Protein AF-A0A9J6DE37-F1 (afdb_monomer)

Organism: Rhipicephalus microplus (NCBI:txid6941)

Radius of gyration: 14.37 Å; Cα contacts (8 Å, |Δi|>4): 126; chains: 1; bounding box: 34×31×35 Å

Nearest PDB structures (foldseek):
  3kse-assembly3_F  TM=8.922E-01  e=1.684E-04  Homo sapiens
  1stf-assembly1_I  TM=8.912E-01  e=1.684E-04  Homo sapiens
  4n6v-assembly7_4  TM=8.669E-01  e=7.153E-04  Homo sapiens
  1gd3-assembly1_A  TM=7.076E-01  e=6.013E-04  Homo sapiens
  5zc1-assembly6_F  TM=7.590E-01  e=2.050E-02  Clonorchis sinensis

Secondary structure (DSSP, 8-state):
-----TTPBPS--EEPPHHHHHHHHHHHHHHHHHHT---SEEEEEEEEEEEESEEEEEEEEEEE--S-----S-SEEEEEE-

InterPro domains:
  IPR000010 Cystatin domain [PF00031] (8-66)
  IPR000010 Cystatin domain [cd00042] (8-63)
  IPR001713 Proteinase inhibitor I25A, stefin [PR00295] (8-27)
  IPR001713 Proteinase inhibitor I25A, stefin [PR00295] (31-50)
  IPR001713 Proteinase inhibitor I25A, stefin [PR00295] (51-70)
  IPR001713 Proteinase inhibitor I25A, stefin [PTHR11414] (6-65)
  IPR046350 Cystatin superfamily [SSF54403] (6-66)

Sequence (82 aa):
MASPRVGGLSQELKPADATVQEICDKVRSDVEKKLGQNFAEFTPVNYRTQVVNGTNYFVKVSIYKSSLARPSSFPFSKFRIV

Mean predicted aligned error: 8.99 Å

Solvent-accessible surface area (backbone atoms only — not comparable to full-atom values): 4953 Å² total; per-residue (Å²): 133,86,74,88,49,80,71,41,68,50,85,63,73,40,70,55,48,72,70,54,44,55,49,46,59,62,44,43,61,58,47,26,63,74,68,73,46,79,65,77,38,78,45,61,56,33,30,30,47,28,44,57,105,56,64,33,38,40,37,38,28,47,48,41,68,91,65,99,64,80,94,75,78,72,68,57,57,76,43,77,48,114

pLDDT: mean 73.59, std 12.61, range [44.44, 87.94]

Foldseek 3Di:
DDDQDQQDKDPDKAFDDPVNVVVQVVCQVVVCVVVVAHFPDWAWGTWIWHHHVDIKIWTWTQTHHPDDDDDDDDSIDTDIDD

Structure (mmCIF, N/CA/C/O backbone):
data_AF-A0A9J6DE37-F1
#
_entry.id   AF-A0A9J6DE37-F1
#
loop_
_atom_site.group_PDB
_atom_site.id
_atom_site.type_symbol
_atom_site.label_atom_id
_atom_site.label_alt_id
_atom_site.label_comp_id
_atom_site.label_asym_id
_atom_site.label_entity_id
_atom_site.label_seq_id
_atom_site.pdbx_PDB_ins_code
_atom_site.Cartn_x
_atom_site.Cartn_y
_atom_site.Cartn_z
_atom_site.occupancy
_atom_site.B_iso_or_equiv
_atom_site.auth_seq_id
_atom_site.auth_comp_id
_atom_site.auth_asym_id
_atom_site.auth_atom_id
_atom_site.pdbx_PDB_model_num
ATOM 1 N N . MET A 1 1 ? 28.153 -0.558 -13.284 1.00 46.28 1 MET A N 1
ATOM 2 C CA . MET A 1 1 ? 26.714 -0.755 -13.007 1.00 46.28 1 MET A CA 1
ATOM 3 C C . MET A 1 1 ? 26.605 -1.878 -11.988 1.00 46.28 1 MET A C 1
ATOM 5 O O . MET A 1 1 ? 27.107 -2.958 -12.260 1.00 46.28 1 MET A O 1
ATOM 9 N N . ALA A 1 2 ? 26.122 -1.605 -10.775 1.00 48.72 2 ALA A N 1
ATOM 10 C CA . ALA A 1 2 ? 26.101 -2.607 -9.709 1.00 48.72 2 ALA A CA 1
ATOM 11 C C . ALA A 1 2 ? 24.948 -3.592 -9.946 1.00 48.72 2 ALA A C 1
ATOM 13 O O . ALA A 1 2 ? 23.787 -3.195 -9.891 1.00 48.72 2 ALA A O 1
ATOM 14 N N . SER A 1 3 ? 25.268 -4.857 -10.227 1.00 56.72 3 SER A N 1
ATOM 15 C CA . SER A 1 3 ? 24.269 -5.920 -10.360 1.00 56.72 3 SER A CA 1
ATOM 16 C C . SER A 1 3 ? 23.441 -6.029 -9.074 1.00 56.72 3 SER A C 1
ATOM 18 O O . SER A 1 3 ? 24.022 -5.958 -7.983 1.00 56.72 3 SER A O 1
ATOM 20 N N . PRO A 1 4 ? 22.109 -6.201 -9.162 1.00 59.31 4 PRO A N 1
ATOM 21 C CA . PRO A 1 4 ? 21.267 -6.357 -7.985 1.00 59.31 4 PRO A CA 1
ATOM 22 C C . PRO A 1 4 ? 21.724 -7.592 -7.202 1.00 59.31 4 PRO A C 1
ATOM 24 O O . PRO A 1 4 ? 21.634 -8.723 -7.674 1.00 59.31 4 PRO A O 1
ATOM 27 N N . ARG A 1 5 ? 22.282 -7.363 -6.010 1.00 66.31 5 ARG A N 1
ATOM 28 C CA . ARG A 1 5 ? 22.685 -8.428 -5.089 1.00 66.31 5 ARG A CA 1
ATOM 29 C C . ARG A 1 5 ? 21.447 -8.923 -4.350 1.00 66.31 5 ARG A C 1
ATOM 31 O O . ARG A 1 5 ? 20.679 -8.109 -3.836 1.00 66.31 5 ARG A O 1
ATOM 38 N N . VAL A 1 6 ? 21.284 -10.240 -4.254 1.00 66.38 6 VAL A N 1
ATOM 39 C CA . VAL A 1 6 ? 20.283 -10.852 -3.369 1.00 66.38 6 VAL A CA 1
ATOM 40 C C . VAL A 1 6 ? 20.487 -10.340 -1.934 1.00 66.38 6 VAL A C 1
ATOM 42 O O . VAL A 1 6 ? 21.612 -10.266 -1.444 1.00 66.38 6 VAL A O 1
ATOM 45 N N . GLY A 1 7 ? 19.414 -9.887 -1.291 1.00 66.56 7 GLY A N 1
ATOM 46 C CA . GLY A 1 7 ? 19.423 -9.220 0.016 1.00 66.56 7 GLY A CA 1
ATOM 47 C C . GLY A 1 7 ? 19.633 -7.700 -0.024 1.00 66.56 7 GLY A C 1
ATOM 48 O O . GLY A 1 7 ? 19.393 -7.029 0.981 1.00 66.56 7 GLY A O 1
ATOM 49 N N . GLY A 1 8 ? 20.021 -7.119 -1.162 1.00 72.12 8 GLY A N 1
ATOM 50 C CA . GLY A 1 8 ? 20.179 -5.673 -1.320 1.00 72.12 8 GLY A CA 1
ATOM 51 C C . GLY A 1 8 ? 18.840 -4.955 -1.493 1.00 72.12 8 GLY A C 1
ATOM 52 O O . GLY A 1 8 ? 18.005 -5.366 -2.297 1.00 72.12 8 GLY A O 1
ATOM 53 N N . LEU A 1 9 ? 18.634 -3.859 -0.754 1.00 70.44 9 LEU A N 1
ATOM 54 C CA . LEU A 1 9 ? 17.540 -2.930 -1.045 1.00 70.44 9 LEU A CA 1
ATOM 55 C C . LEU A 1 9 ? 17.805 -2.259 -2.393 1.00 70.44 9 LEU A C 1
ATOM 57 O O . LEU A 1 9 ? 18.895 -1.722 -2.614 1.00 70.44 9 LEU A O 1
ATOM 61 N N . SER A 1 10 ? 16.800 -2.235 -3.266 1.00 70.06 10 SER A N 1
ATOM 62 C CA . SER A 1 10 ? 16.835 -1.406 -4.465 1.00 70.06 10 SER A CA 1
ATOM 63 C C . SER A 1 10 ? 17.064 0.050 -4.050 1.00 70.06 10 SER A C 1
ATOM 65 O O . SER A 1 10 ? 16.350 0.594 -3.202 1.00 70.06 10 SER A O 1
ATOM 67 N N . GLN A 1 11 ? 18.089 0.684 -4.625 1.00 66.00 11 GLN A N 1
ATOM 68 C CA . GLN A 1 11 ? 18.339 2.113 -4.410 1.00 66.00 11 GLN A CA 1
ATOM 69 C C . GLN A 1 11 ? 17.231 2.963 -5.046 1.00 66.00 11 GLN A C 1
ATOM 71 O O . GLN A 1 11 ? 16.888 4.032 -4.533 1.00 66.00 11 GLN A O 1
ATOM 76 N N . GLU A 1 12 ? 16.633 2.435 -6.114 1.00 74.1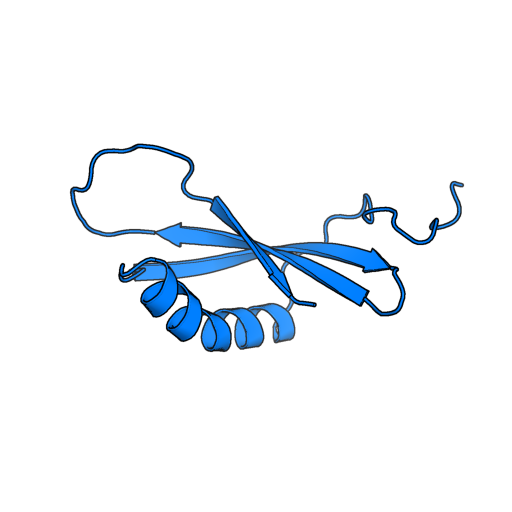9 12 GLU A N 1
ATOM 77 C CA . GLU A 1 12 ? 15.524 3.026 -6.846 1.00 74.19 12 GLU A CA 1
ATOM 78 C C . GLU A 1 12 ? 14.276 3.106 -5.962 1.00 74.19 12 GLU A C 1
ATOM 80 O O . GLU A 1 12 ? 13.764 2.102 -5.461 1.00 74.19 12 GLU A O 1
ATOM 85 N N . LEU A 1 13 ? 13.839 4.336 -5.714 1.00 79.94 13 LEU A N 1
ATOM 86 C CA . LEU A 1 13 ? 12.606 4.640 -5.012 1.00 79.94 13 LEU A CA 1
ATOM 87 C C . LEU A 1 13 ? 11.521 4.802 -6.074 1.00 79.94 13 LEU A C 1
ATOM 89 O O . LEU A 1 13 ? 11.604 5.720 -6.887 1.00 79.94 13 LEU A O 1
ATOM 93 N N . LYS A 1 14 ? 10.548 3.895 -6.088 1.00 83.88 14 LYS A N 1
ATOM 94 C CA . LYS A 1 14 ? 9.446 3.937 -7.048 1.00 83.88 14 LYS A CA 1
ATOM 95 C C . LYS A 1 14 ? 8.250 4.664 -6.427 1.00 83.88 14 LYS A C 1
ATOM 97 O O . LYS A 1 14 ? 7.998 4.465 -5.233 1.00 83.88 14 LYS A O 1
ATOM 102 N N . PRO A 1 15 ? 7.541 5.520 -7.183 1.00 86.19 15 PRO A N 1
ATOM 103 C CA . PRO A 1 15 ? 6.318 6.156 -6.698 1.00 86.19 15 PRO A CA 1
ATOM 104 C C . PRO A 1 15 ? 5.257 5.091 -6.419 1.00 86.19 15 PRO A C 1
ATOM 106 O O . PRO A 1 15 ? 5.300 4.020 -7.010 1.00 86.19 15 PRO A O 1
ATOM 109 N N . ALA A 1 16 ? 4.323 5.351 -5.507 1.00 83.81 16 ALA A N 1
ATOM 110 C CA . ALA A 1 16 ? 3.252 4.397 -5.234 1.00 83.81 16 ALA A CA 1
ATOM 111 C C . ALA A 1 16 ? 2.353 4.180 -6.466 1.00 83.81 16 ALA A C 1
ATOM 113 O O . ALA A 1 16 ? 1.756 5.122 -6.977 1.00 83.81 16 ALA A O 1
ATOM 114 N N . ASP A 1 17 ? 2.257 2.928 -6.914 1.00 86.75 17 ASP A N 1
ATOM 115 C CA . ASP A 1 17 ? 1.330 2.491 -7.961 1.00 86.75 17 ASP A CA 1
ATOM 116 C C . ASP A 1 17 ? -0.061 2.173 -7.386 1.00 86.75 17 ASP A C 1
ATOM 118 O O . ASP A 1 17 ? -0.211 1.927 -6.184 1.00 86.75 17 ASP A O 1
ATOM 122 N N . ALA A 1 18 ? -1.071 2.078 -8.258 1.00 86.56 18 ALA A N 1
ATOM 123 C CA . ALA A 1 18 ? -2.444 1.717 -7.881 1.00 86.56 18 ALA A CA 1
ATOM 124 C C . ALA A 1 18 ? -2.510 0.410 -7.064 1.00 86.56 18 ALA A C 1
ATOM 126 O O . ALA A 1 18 ? -3.189 0.343 -6.044 1.00 86.56 18 ALA A O 1
ATOM 127 N N . THR A 1 19 ? -1.713 -0.596 -7.433 1.00 84.44 19 THR A N 1
ATOM 128 C CA . THR A 1 19 ? -1.622 -1.862 -6.689 1.00 84.44 19 THR A CA 1
ATOM 129 C C . THR A 1 19 ? -1.100 -1.663 -5.263 1.00 84.44 19 THR A C 1
ATOM 131 O O . THR A 1 19 ? -1.594 -2.284 -4.325 1.00 84.44 19 THR A O 1
ATOM 134 N N . VAL A 1 20 ? -0.112 -0.781 -5.068 1.00 83.88 20 VAL A N 1
ATOM 135 C CA . VAL A 1 20 ? 0.428 -0.461 -3.735 1.00 83.88 20 VAL A CA 1
ATOM 136 C C . VAL A 1 20 ? -0.622 0.262 -2.899 1.00 83.88 20 VAL A C 1
ATOM 138 O O . VAL A 1 20 ? -0.704 0.028 -1.693 1.00 83.88 20 VAL A O 1
ATOM 141 N N . GLN A 1 21 ? -1.439 1.100 -3.533 1.00 85.25 21 GLN A N 1
ATOM 142 C CA . GLN A 1 21 ? -2.544 1.787 -2.882 1.00 85.25 21 GLN A CA 1
ATOM 143 C C . GLN A 1 21 ? -3.639 0.823 -2.425 1.00 85.25 21 GLN A C 1
ATOM 145 O O . GLN A 1 21 ? -4.026 0.874 -1.261 1.00 85.25 21 GLN A O 1
ATOM 150 N N . GLU A 1 22 ? -4.042 -0.134 -3.261 1.00 86.81 22 GLU A N 1
ATOM 151 C CA . GLU A 1 22 ? -4.986 -1.185 -2.857 1.00 86.81 22 GLU A CA 1
ATOM 152 C C . GLU A 1 22 ? -4.449 -2.047 -1.707 1.00 86.81 22 GLU A C 1
ATOM 154 O O . GLU A 1 22 ? -5.188 -2.399 -0.785 1.00 86.81 22 GLU A O 1
ATOM 159 N N . ILE A 1 23 ? -3.154 -2.386 -1.731 1.00 84.50 23 ILE A N 1
ATOM 160 C CA . ILE A 1 23 ? -2.525 -3.115 -0.624 1.00 84.50 23 ILE A CA 1
ATOM 161 C C . ILE A 1 23 ? -2.531 -2.252 0.637 1.00 84.50 23 ILE A C 1
ATOM 163 O O . ILE A 1 23 ? -2.843 -2.768 1.706 1.00 84.50 23 ILE A O 1
ATOM 167 N N . CYS A 1 24 ? -2.225 -0.958 0.521 1.00 82.12 24 CYS A N 1
ATOM 168 C CA . CYS A 1 24 ? -2.261 -0.011 1.632 1.00 82.12 24 CYS A CA 1
ATOM 169 C C . CYS A 1 24 ? -3.647 0.067 2.278 1.00 82.12 24 CYS A C 1
ATOM 171 O O . CYS A 1 24 ? -3.733 0.025 3.502 1.00 82.12 24 CYS A O 1
ATOM 173 N N . ASP A 1 25 ? -4.714 0.092 1.482 1.00 84.06 25 ASP A N 1
ATOM 174 C CA . ASP A 1 25 ? -6.091 0.070 1.984 1.00 84.06 25 ASP A CA 1
ATOM 175 C C . ASP A 1 25 ? -6.418 -1.237 2.721 1.00 84.06 25 ASP A C 1
ATOM 177 O O . ASP A 1 25 ? -6.982 -1.218 3.815 1.00 84.06 25 ASP A O 1
ATOM 181 N N . LYS A 1 26 ? -5.977 -2.383 2.185 1.00 85.44 26 LYS A N 1
ATOM 182 C CA . LYS A 1 26 ? -6.156 -3.689 2.844 1.00 85.44 26 LYS A CA 1
ATOM 183 C C . LYS A 1 26 ? -5.394 -3.775 4.165 1.00 85.44 26 LYS A C 1
ATOM 185 O O . LYS A 1 26 ? -5.968 -4.180 5.172 1.00 85.44 26 LYS A O 1
ATOM 190 N N . VAL A 1 27 ? -4.123 -3.364 4.183 1.00 82.38 27 VAL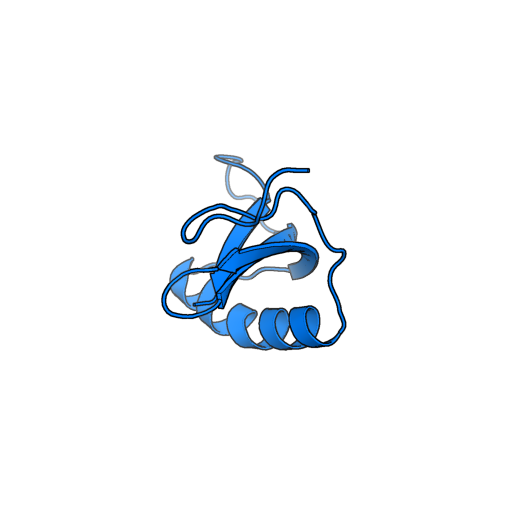 A N 1
ATOM 191 C CA . VAL A 1 27 ? -3.313 -3.407 5.410 1.00 82.38 27 VAL A CA 1
ATOM 192 C C . VAL A 1 27 ? -3.712 -2.323 6.399 1.00 82.38 27 VAL A C 1
ATOM 194 O O . VAL A 1 27 ? -3.410 -2.481 7.575 1.00 82.38 27 VAL A O 1
ATOM 197 N N . ARG A 1 28 ? -4.404 -1.252 5.985 1.00 82.00 28 ARG A N 1
ATOM 198 C CA . ARG A 1 28 ? -4.852 -0.178 6.885 1.00 82.00 28 ARG A CA 1
ATOM 199 C C . ARG A 1 28 ? -5.576 -0.746 8.102 1.00 82.00 28 ARG A C 1
ATOM 201 O O . ARG A 1 28 ? -5.204 -0.415 9.222 1.00 82.00 28 ARG A O 1
ATOM 208 N N . SER A 1 29 ? -6.515 -1.673 7.896 1.00 82.25 29 SER A N 1
ATOM 209 C CA . SER A 1 29 ? -7.249 -2.305 9.001 1.00 82.25 29 SER A CA 1
ATOM 210 C C . SER A 1 29 ? -6.329 -3.091 9.945 1.00 82.25 29 SER A C 1
ATOM 212 O O . SER A 1 29 ? -6.446 -2.984 11.166 1.00 82.25 29 SER A O 1
ATOM 214 N N . ASP A 1 30 ? -5.375 -3.854 9.406 1.00 81.75 30 ASP A N 1
ATOM 215 C CA . ASP A 1 30 ? -4.393 -4.595 10.209 1.00 81.75 30 ASP A CA 1
ATOM 216 C C . ASP A 1 30 ? -3.441 -3.667 10.970 1.00 81.75 30 ASP A C 1
ATOM 218 O O . ASP A 1 30 ? -3.032 -3.961 12.095 1.00 81.75 30 ASP A O 1
ATOM 222 N N . VAL A 1 31 ? -3.089 -2.535 10.366 1.00 78.31 31 VAL A N 1
ATOM 223 C CA . VAL A 1 31 ? -2.218 -1.510 10.937 1.00 78.31 31 VAL A CA 1
ATOM 224 C C . VAL A 1 31 ? -2.929 -0.798 12.084 1.00 78.31 31 VAL A C 1
ATOM 226 O O . VAL A 1 31 ? -2.353 -0.684 13.164 1.00 78.31 31 VAL A O 1
ATOM 229 N N . GLU A 1 32 ? -4.187 -0.399 11.904 1.00 81.19 32 GLU A N 1
ATOM 230 C CA . GLU A 1 32 ? -5.003 0.212 12.960 1.00 81.19 32 GLU A CA 1
ATOM 231 C C . GLU A 1 32 ? -5.198 -0.739 14.144 1.00 81.19 32 GLU A C 1
ATOM 233 O O . GLU A 1 32 ? -5.041 -0.330 15.295 1.00 81.19 32 GLU A O 1
ATOM 238 N N . LYS A 1 33 ? -5.426 -2.033 13.877 1.00 81.81 33 LYS A N 1
ATOM 239 C CA . LYS A 1 33 ? -5.502 -3.075 14.915 1.00 81.81 33 LYS A CA 1
ATOM 240 C C . LYS A 1 33 ? -4.178 -3.267 15.652 1.00 81.81 33 LYS A C 1
ATOM 242 O O . LYS A 1 33 ? -4.178 -3.362 16.876 1.00 81.81 33 LYS A O 1
ATOM 247 N N . LYS A 1 34 ? -3.048 -3.313 14.936 1.00 79.25 34 LYS A N 1
ATOM 248 C CA . LYS A 1 34 ? -1.712 -3.493 15.538 1.00 79.25 34 LYS A CA 1
ATOM 249 C C . LYS A 1 34 ? -1.263 -2.290 16.358 1.00 79.25 34 LYS A C 1
ATOM 251 O O . LYS A 1 34 ? -0.628 -2.468 17.392 1.00 79.25 34 LYS A O 1
ATOM 256 N N . LEU A 1 35 ? -1.549 -1.081 15.882 1.00 73.19 35 LEU A N 1
ATOM 257 C CA . LEU A 1 35 ? -1.186 0.160 16.567 1.00 73.19 35 LEU A CA 1
ATOM 258 C C . LEU A 1 35 ? -2.230 0.577 17.608 1.00 73.19 35 LEU A C 1
ATOM 260 O O . LEU A 1 35 ? -1.934 1.440 18.433 1.00 73.19 35 LEU A O 1
ATOM 264 N N . GLY A 1 36 ? -3.425 -0.021 17.585 1.00 73.00 36 GLY A N 1
ATOM 265 C CA . GLY A 1 36 ? -4.549 0.358 18.441 1.00 73.00 36 GLY A CA 1
ATOM 266 C C . GLY A 1 36 ? -4.995 1.804 18.211 1.00 73.00 36 GLY A C 1
ATOM 267 O O . GLY A 1 36 ? -5.428 2.475 19.145 1.00 73.00 36 GLY A O 1
ATOM 268 N N . GLN A 1 37 ? -4.797 2.329 17.000 1.00 74.81 37 GLN A N 1
ATOM 269 C CA . GLN A 1 37 ? -5.005 3.737 16.660 1.00 74.81 37 GLN A CA 1
ATOM 270 C C . GLN A 1 37 ? -5.633 3.855 15.279 1.00 74.81 37 GLN A C 1
ATOM 272 O O . GLN A 1 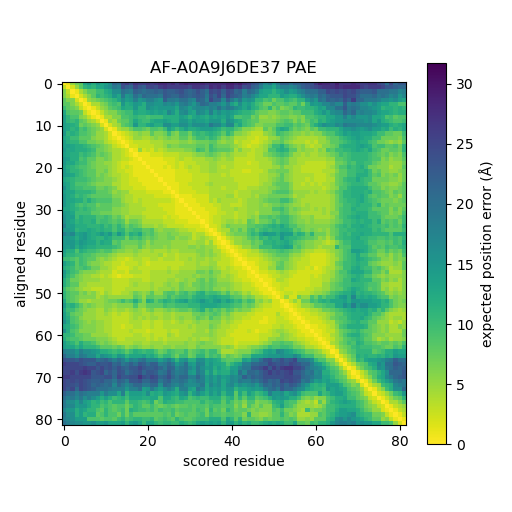37 ? -5.243 3.129 14.374 1.00 74.81 37 GLN A O 1
ATOM 277 N N . ASN A 1 38 ? -6.559 4.801 15.122 1.00 74.00 38 ASN A N 1
ATOM 278 C CA . ASN A 1 38 ? -7.204 5.082 13.844 1.00 74.00 38 ASN A CA 1
ATOM 279 C C . ASN A 1 38 ? -6.407 6.139 13.070 1.00 74.00 38 ASN A C 1
ATOM 281 O O . ASN A 1 38 ? -6.066 7.192 13.626 1.00 74.00 38 ASN A O 1
ATOM 285 N N . PHE A 1 39 ? -6.141 5.884 11.793 1.00 76.25 39 PHE A N 1
ATOM 286 C CA . PHE A 1 39 ? -5.494 6.851 10.905 1.00 76.25 39 PHE A CA 1
ATOM 287 C C . PHE A 1 39 ? -6.576 7.554 10.092 1.00 76.25 39 PHE A C 1
ATOM 289 O O . PHE A 1 39 ? -7.464 6.907 9.543 1.00 76.25 39 PHE A O 1
ATOM 296 N N . ALA A 1 40 ? -6.540 8.885 10.037 1.00 75.25 40 ALA A N 1
ATOM 297 C CA . ALA A 1 40 ? -7.478 9.651 9.219 1.00 75.25 40 ALA A CA 1
ATOM 298 C C . ALA A 1 40 ? -7.073 9.573 7.739 1.00 75.25 40 ALA A C 1
ATOM 300 O O . ALA A 1 40 ? -7.912 9.305 6.881 1.00 75.25 40 ALA A O 1
ATOM 301 N N . GLU A 1 41 ? -5.773 9.694 7.466 1.00 79.94 41 GLU A N 1
ATOM 302 C CA . GLU A 1 41 ? -5.199 9.574 6.126 1.00 79.94 41 GLU A CA 1
ATOM 303 C C . GLU A 1 41 ? -4.143 8.464 6.090 1.00 79.94 41 GLU A C 1
ATOM 305 O O . GLU A 1 41 ? -3.383 8.313 7.050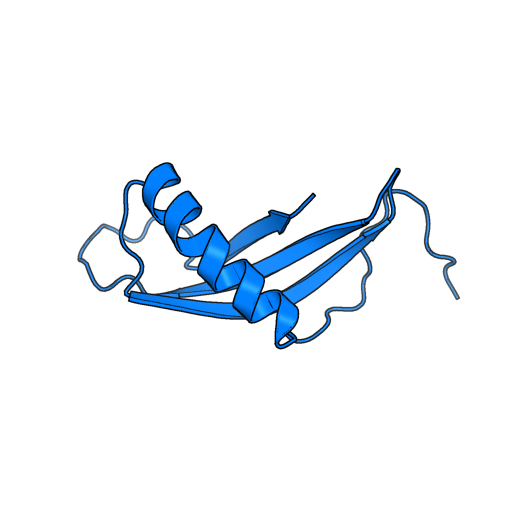 1.00 79.94 41 GLU A O 1
ATOM 310 N N . PHE A 1 42 ? -4.106 7.693 4.999 1.00 81.44 42 PHE A N 1
ATOM 311 C CA . PHE A 1 42 ? -3.170 6.586 4.782 1.00 81.44 42 PHE A CA 1
ATOM 312 C C . PHE A 1 42 ? -2.714 6.572 3.314 1.00 81.44 42 PHE A C 1
ATOM 314 O O . PHE A 1 42 ? -3.184 5.779 2.501 1.00 81.44 42 PHE A O 1
ATOM 321 N N . THR A 1 43 ? -1.816 7.494 2.964 1.00 84.56 43 THR A N 1
ATOM 322 C CA . THR A 1 43 ? -1.410 7.737 1.572 1.00 84.56 43 THR A CA 1
ATOM 323 C C . THR A 1 43 ? -0.028 7.138 1.299 1.00 84.56 43 THR A C 1
ATOM 325 O O . THR A 1 43 ? 0.962 7.603 1.877 1.00 84.56 43 THR A O 1
ATOM 328 N N . PRO A 1 44 ? 0.111 6.114 0.438 1.00 86.50 44 PRO A N 1
ATOM 329 C CA . PRO A 1 44 ? 1.424 5.613 0.049 1.00 86.50 44 PRO A CA 1
ATOM 330 C C . PRO A 1 44 ? 2.148 6.648 -0.813 1.00 86.50 44 PRO A C 1
ATOM 332 O O . PRO A 1 44 ? 1.598 7.167 -1.776 1.00 86.50 44 PRO A O 1
ATOM 335 N N . VAL A 1 45 ? 3.400 6.950 -0.471 1.00 87.25 45 VAL A N 1
ATOM 336 C CA . VAL A 1 45 ? 4.201 7.944 -1.203 1.00 87.25 45 VAL A CA 1
ATOM 337 C C . VAL A 1 45 ? 5.174 7.248 -2.141 1.00 87.25 45 VAL A C 1
ATOM 339 O O . VAL A 1 45 ? 5.265 7.569 -3.319 1.00 87.25 45 VAL A O 1
ATOM 342 N N . ASN A 1 46 ? 5.929 6.291 -1.605 1.00 87.94 46 ASN A N 1
ATOM 343 C CA . ASN A 1 46 ? 6.994 5.627 -2.338 1.00 87.94 46 ASN A CA 1
ATOM 344 C C . ASN A 1 46 ? 7.189 4.200 -1.845 1.00 87.94 46 ASN A C 1
ATOM 346 O O . ASN A 1 46 ? 6.985 3.927 -0.661 1.00 87.94 46 ASN A O 1
ATOM 350 N N . TYR A 1 47 ? 7.700 3.325 -2.702 1.00 86.75 47 TYR A N 1
ATOM 351 C CA . TYR A 1 47 ? 8.112 1.985 -2.321 1.00 86.75 47 TYR A CA 1
ATOM 352 C C . TYR A 1 47 ? 9.507 1.617 -2.827 1.00 86.75 47 TYR A C 1
ATOM 354 O O . TYR A 1 47 ? 10.054 2.206 -3.760 1.00 86.75 47 TYR A O 1
ATOM 362 N N . ARG A 1 48 ? 10.105 0.628 -2.164 1.00 86.12 48 ARG A N 1
ATOM 363 C CA . ARG A 1 48 ? 11.352 -0.025 -2.567 1.00 86.12 48 ARG A CA 1
ATOM 364 C C . ARG A 1 48 ? 11.178 -1.525 -2.541 1.00 86.12 48 ARG A C 1
ATOM 366 O O . ARG A 1 48 ? 10.447 -2.045 -1.709 1.00 86.12 48 ARG A O 1
ATOM 373 N N . THR A 1 49 ? 11.900 -2.218 -3.400 1.00 84.50 49 THR A N 1
ATOM 374 C CA . THR A 1 49 ? 11.922 -3.679 -3.424 1.00 84.50 49 THR A CA 1
ATOM 375 C C . THR A 1 49 ? 13.228 -4.210 -2.850 1.00 84.50 49 THR A C 1
ATOM 377 O O . THR A 1 49 ? 14.268 -3.555 -2.921 1.00 84.50 49 THR A O 1
ATOM 380 N N . GLN A 1 50 ? 13.187 -5.401 -2.270 1.00 82.69 50 GLN A N 1
ATOM 381 C CA . GLN A 1 50 ? 14.369 -6.154 -1.874 1.00 82.69 50 GLN A CA 1
ATOM 382 C C . GLN A 1 50 ? 14.211 -7.580 -2.386 1.00 82.69 50 GLN A C 1
ATOM 384 O O . GLN A 1 50 ? 13.301 -8.295 -1.964 1.00 82.69 50 GLN A O 1
ATOM 389 N N . VAL A 1 51 ? 15.103 -7.983 -3.288 1.00 81.25 51 VAL A N 1
ATOM 390 C CA . VAL A 1 51 ? 15.114 -9.339 -3.847 1.00 81.25 51 VAL A CA 1
ATOM 391 C C . VAL A 1 51 ? 15.772 -10.271 -2.834 1.00 81.25 51 VAL A C 1
ATOM 393 O O . VAL A 1 51 ? 16.927 -10.066 -2.468 1.00 81.25 51 VAL A O 1
ATOM 396 N N . VAL A 1 52 ? 15.040 -11.272 -2.358 1.00 80.50 52 VAL A N 1
ATOM 397 C CA . VAL A 1 52 ? 15.499 -12.332 -1.442 1.00 80.50 52 VAL A CA 1
ATOM 398 C C . VAL A 1 52 ? 15.046 -13.690 -2.004 1.00 80.50 52 VAL A C 1
ATOM 400 O O . VAL A 1 52 ? 15.021 -13.856 -3.219 1.00 80.50 52 VAL A O 1
ATOM 403 N N . ASN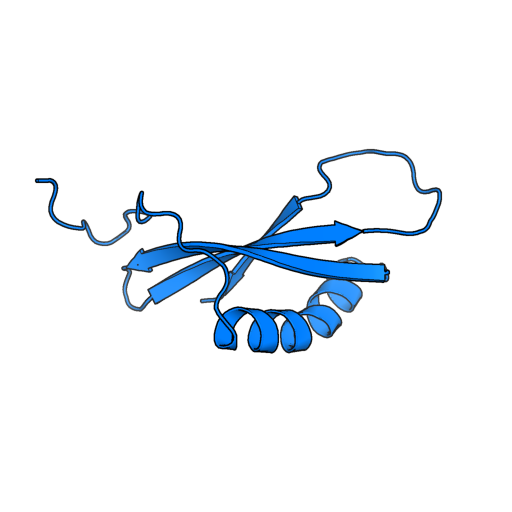 A 1 53 ? 14.654 -14.658 -1.169 1.00 74.12 53 ASN A N 1
ATOM 404 C CA . ASN A 1 53 ? 13.938 -15.865 -1.606 1.00 74.12 53 ASN A CA 1
ATOM 405 C C . ASN A 1 53 ? 12.450 -15.544 -1.905 1.00 74.12 53 ASN A C 1
ATOM 407 O O . ASN A 1 53 ? 11.546 -16.106 -1.296 1.00 74.12 53 ASN A O 1
ATOM 411 N N . GLY A 1 54 ? 12.225 -14.521 -2.735 1.00 76.62 54 GLY A N 1
ATOM 412 C CA . GLY A 1 54 ? 10.974 -13.768 -2.890 1.00 76.62 54 GLY A CA 1
ATOM 413 C C . GLY A 1 54 ? 11.260 -12.277 -3.137 1.00 76.62 54 GLY A C 1
ATOM 414 O O . GLY A 1 54 ? 12.419 -11.885 -3.295 1.00 76.62 54 GLY A O 1
ATOM 415 N N . THR A 1 55 ? 10.236 -11.423 -3.145 1.00 78.06 55 THR A N 1
ATOM 416 C CA . THR A 1 55 ? 10.412 -9.963 -3.280 1.00 78.06 55 THR A CA 1
ATOM 417 C C . THR A 1 55 ? 9.731 -9.258 -2.118 1.00 78.06 55 THR A C 1
ATOM 419 O O . THR A 1 55 ? 8.511 -9.185 -2.083 1.00 78.06 55 THR A O 1
ATOM 422 N N . ASN A 1 56 ? 10.511 -8.688 -1.195 1.00 83.81 56 ASN A N 1
ATOM 423 C CA . ASN A 1 56 ? 9.930 -7.834 -0.159 1.00 83.81 56 ASN A CA 1
ATOM 424 C C . ASN A 1 56 ? 9.655 -6.440 -0.739 1.00 83.81 56 ASN A C 1
ATOM 426 O O . ASN A 1 56 ? 10.537 -5.851 -1.372 1.00 83.81 56 ASN A O 1
ATOM 430 N N . TYR A 1 57 ? 8.498 -5.867 -0.424 1.00 80.75 57 TYR A N 1
ATOM 431 C CA . TYR A 1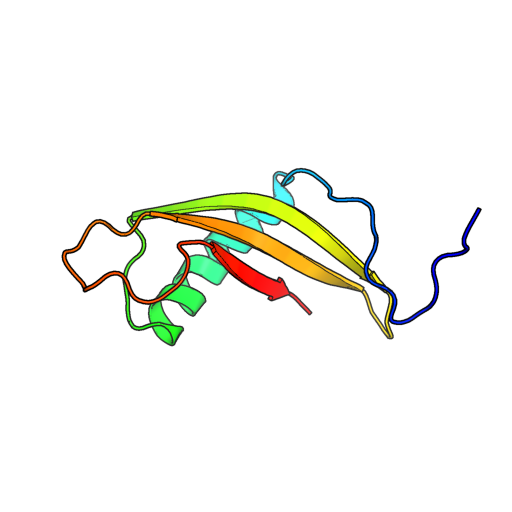 57 ? 8.137 -4.489 -0.745 1.00 80.75 57 TYR A CA 1
ATOM 432 C C . TYR A 1 57 ? 8.156 -3.635 0.525 1.00 80.75 57 TYR A C 1
ATOM 434 O O . TYR A 1 57 ? 7.436 -3.881 1.489 1.00 80.75 57 TYR A O 1
ATOM 442 N N . PHE A 1 58 ? 8.987 -2.601 0.528 1.00 83.75 58 PHE A N 1
ATOM 443 C CA . PHE A 1 58 ? 9.058 -1.584 1.566 1.00 83.75 58 PHE A CA 1
ATOM 444 C C . PHE A 1 58 ? 8.282 -0.360 1.116 1.00 83.75 58 PHE A C 1
ATOM 446 O O . PHE A 1 58 ? 8.800 0.435 0.334 1.00 83.75 58 PHE A O 1
ATOM 453 N N . VAL A 1 59 ? 7.065 -0.192 1.618 1.00 84.94 59 VAL A N 1
ATOM 454 C CA . VAL A 1 59 ? 6.197 0.933 1.266 1.00 84.94 59 VAL A CA 1
ATOM 455 C C . VAL A 1 59 ? 6.272 1.986 2.366 1.00 84.94 59 VAL A C 1
ATOM 457 O O . VAL A 1 59 ? 6.108 1.697 3.554 1.00 84.94 59 VAL A O 1
ATOM 460 N N . LYS A 1 60 ? 6.552 3.226 1.967 1.00 84.62 60 LYS A N 1
ATOM 461 C CA . LYS A 1 60 ? 6.496 4.406 2.822 1.00 84.62 60 LYS A CA 1
ATOM 462 C C . LYS A 1 60 ? 5.123 5.042 2.668 1.00 84.62 60 LYS A C 1
ATOM 464 O O . LYS A 1 60 ? 4.794 5.548 1.595 1.00 84.62 60 LYS A O 1
ATOM 469 N N . VAL A 1 61 ? 4.368 5.044 3.757 1.00 83.88 61 VAL A N 1
ATOM 470 C CA . VAL A 1 61 ? 3.028 5.624 3.816 1.00 83.88 61 VAL A CA 1
ATOM 471 C C . VAL A 1 61 ? 3.062 6.865 4.701 1.00 83.88 61 VAL A C 1
ATOM 473 O O . VA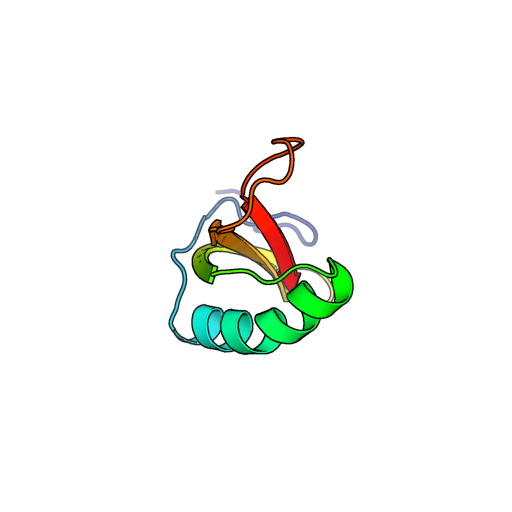L A 1 61 ? 3.638 6.846 5.792 1.00 83.88 61 VAL A O 1
ATOM 476 N N . SER A 1 62 ? 2.478 7.948 4.200 1.00 82.94 62 SER A N 1
ATOM 477 C CA . SER A 1 62 ? 2.147 9.137 4.974 1.00 82.94 62 SER A CA 1
ATOM 478 C C . SER A 1 62 ? 0.847 8.881 5.711 1.00 82.94 62 SER A C 1
ATOM 480 O O . SER A 1 62 ? -0.183 8.619 5.089 1.00 82.94 62 SER A O 1
ATOM 482 N N . ILE A 1 63 ? 0.909 8.954 7.035 1.00 81.62 63 ILE A N 1
ATOM 483 C CA . ILE A 1 63 ? -0.262 8.811 7.888 1.00 81.62 63 ILE A CA 1
ATOM 484 C C . ILE A 1 63 ? -0.582 10.139 8.559 1.00 81.62 63 ILE A C 1
ATOM 486 O O . ILE A 1 63 ? 0.289 10.764 9.165 1.00 81.62 63 ILE A O 1
ATOM 490 N N . TYR A 1 64 ? -1.841 10.559 8.475 1.00 75.38 64 TYR A N 1
ATOM 491 C CA . TYR A 1 64 ? -2.337 11.695 9.244 1.00 75.38 64 TYR A CA 1
ATOM 492 C C . TYR A 1 64 ? -3.190 11.187 10.401 1.00 75.38 64 TYR A C 1
ATOM 494 O O . TYR A 1 64 ? -4.159 10.448 10.206 1.00 75.38 64 TYR A O 1
ATOM 502 N N . LYS A 1 65 ? -2.827 11.584 11.621 1.00 68.38 65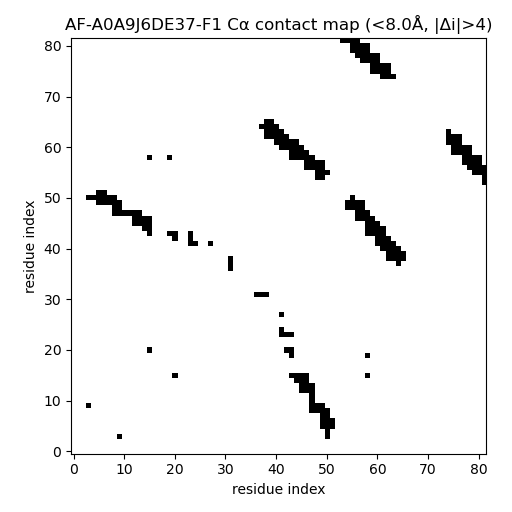 LYS A N 1
ATOM 503 C CA . LYS A 1 65 ? -3.591 11.290 12.832 1.00 68.38 65 LYS A CA 1
ATOM 504 C C . LYS A 1 65 ? -4.267 12.568 13.314 1.00 68.38 65 LYS A C 1
ATOM 506 O O . LYS A 1 65 ? -3.600 13.560 13.577 1.00 68.38 65 LYS A O 1
ATOM 511 N N . SER A 1 66 ? -5.583 12.507 13.491 1.00 60.66 66 SER A N 1
ATOM 512 C CA . SER A 1 66 ? -6.405 13.652 13.901 1.00 60.66 66 SER A CA 1
ATOM 513 C C . SER A 1 66 ? -6.527 13.832 15.427 1.00 60.66 66 SER A C 1
ATOM 515 O O . SER A 1 66 ? -7.382 14.595 15.869 1.00 60.66 66 SER A O 1
ATOM 517 N N . SER A 1 67 ? -5.741 13.144 16.269 1.00 52.78 67 SER A N 1
ATOM 518 C CA . SER A 1 67 ? -5.931 13.218 17.728 1.00 52.78 67 SER A CA 1
ATOM 519 C C . SER A 1 67 ? -4.659 13.512 18.521 1.00 52.78 67 SER A C 1
ATOM 521 O O . SER A 1 67 ? -3.594 12.953 18.258 1.00 52.78 67 SER A O 1
ATOM 523 N N . LEU A 1 68 ? -4.852 14.404 19.501 1.00 52.53 68 LEU A N 1
ATOM 524 C CA . LEU A 1 68 ? -3.973 15.078 20.471 1.00 52.53 68 LEU A CA 1
ATOM 525 C C . LEU A 1 68 ? -3.065 14.158 21.325 1.00 52.53 68 LEU A C 1
ATOM 527 O O . LEU A 1 68 ? -2.897 14.366 22.525 1.00 52.53 68 LEU A O 1
ATOM 531 N N . ALA A 1 69 ? -2.475 13.120 20.742 1.00 51.25 69 ALA A N 1
ATOM 532 C CA . ALA A 1 69 ? -1.488 12.278 21.401 1.00 51.25 69 ALA A CA 1
ATOM 533 C C . ALA A 1 69 ? -0.091 12.869 21.176 1.00 51.25 69 ALA A C 1
ATOM 535 O O . ALA A 1 69 ? 0.272 13.207 20.051 1.00 51.25 69 ALA A O 1
ATOM 536 N N . ARG A 1 70 ? 0.672 13.006 22.266 1.00 46.22 70 ARG A N 1
ATOM 537 C CA . ARG A 1 70 ? 2.003 13.631 22.309 1.00 46.22 70 ARG A CA 1
ATOM 538 C C . ARG A 1 70 ? 2.887 13.173 21.133 1.00 46.22 70 ARG A C 1
ATOM 540 O O . ARG A 1 70 ? 2.928 11.972 20.859 1.00 46.22 70 ARG A O 1
ATOM 547 N N . PRO A 1 71 ? 3.610 14.092 20.465 1.00 44.44 71 PRO A N 1
ATOM 548 C CA . PRO A 1 71 ? 4.414 13.780 19.291 1.00 44.44 71 PRO A CA 1
ATOM 549 C C . PRO A 1 71 ? 5.699 13.057 19.706 1.00 44.44 71 PRO A C 1
ATOM 551 O O . PRO A 1 71 ? 6.776 13.640 19.747 1.00 44.44 71 PRO A O 1
ATOM 554 N N . SER A 1 72 ? 5.605 11.774 20.034 1.00 46.97 72 SER A N 1
ATOM 555 C CA . SER A 1 72 ? 6.769 10.899 20.020 1.00 46.97 72 SER A CA 1
ATOM 556 C C . SER A 1 72 ? 6.750 10.096 18.727 1.00 46.97 72 SER A C 1
ATOM 558 O O . SER A 1 72 ? 5.945 9.180 18.572 1.00 46.97 72 SER A O 1
ATOM 560 N N . SER A 1 73 ? 7.694 10.448 17.851 1.00 48.69 73 SER A N 1
ATOM 561 C CA . SER A 1 73 ? 8.240 9.608 16.782 1.00 48.69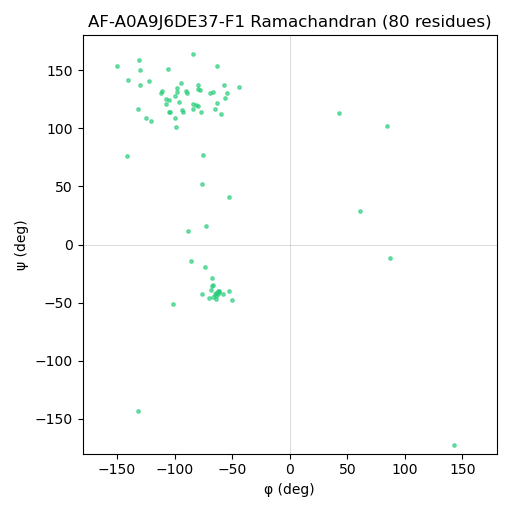 73 SER A CA 1
ATOM 562 C C . SER A 1 73 ? 7.453 9.571 15.465 1.00 48.69 73 SER A C 1
ATOM 564 O O . SER A 1 73 ? 6.479 8.851 15.319 1.00 48.69 73 SER A O 1
ATOM 566 N N . PHE A 1 74 ? 7.982 10.328 14.495 1.00 46.78 74 PHE A N 1
ATOM 567 C CA . PHE A 1 74 ? 7.890 10.172 13.035 1.00 46.78 74 PHE A CA 1
ATOM 568 C C . PHE A 1 74 ? 6.517 9.799 12.422 1.00 46.78 74 PHE A C 1
ATOM 570 O O . PHE A 1 74 ? 6.102 8.646 12.509 1.00 46.78 74 PHE A O 1
ATOM 577 N N . PRO A 1 75 ? 5.880 10.692 11.632 1.00 56.00 75 PRO A N 1
ATOM 578 C CA . PRO A 1 75 ? 4.585 10.441 10.973 1.00 56.00 75 PRO A CA 1
ATOM 579 C C . PRO A 1 75 ? 4.666 9.462 9.781 1.00 56.00 75 PRO A C 1
ATOM 581 O O . PRO A 1 75 ? 3.773 9.418 8.939 1.00 56.00 75 PRO A O 1
ATOM 584 N N . PHE A 1 76 ? 5.758 8.703 9.663 1.00 54.00 76 PHE A N 1
ATOM 585 C CA . PHE A 1 76 ? 6.000 7.787 8.555 1.00 54.00 76 PHE A CA 1
ATOM 586 C C . PHE A 1 76 ? 6.168 6.371 9.085 1.00 54.00 76 PHE A C 1
ATOM 588 O O . PHE A 1 76 ? 7.228 6.011 9.604 1.00 54.00 76 PHE A O 1
ATOM 595 N N . SER A 1 77 ? 5.151 5.543 8.879 1.00 63.69 77 SER A N 1
ATOM 596 C CA . SER A 1 77 ? 5.278 4.106 9.086 1.00 63.69 77 SER A CA 1
ATOM 597 C C . SER A 1 77 ? 5.866 3.471 7.826 1.00 63.69 77 SER A C 1
ATOM 599 O O . SER A 1 77 ? 5.332 3.602 6.722 1.00 63.69 77 SER A O 1
ATOM 601 N N . LYS A 1 78 ? 7.015 2.805 7.981 1.00 62.16 78 LYS A N 1
ATOM 602 C CA . LYS A 1 78 ? 7.552 1.913 6.948 1.00 62.16 78 LYS A CA 1
ATOM 603 C C . LYS A 1 78 ? 6.893 0.556 7.116 1.00 62.16 78 LYS A C 1
ATOM 605 O O . LYS A 1 78 ? 7.108 -0.105 8.130 1.00 62.16 78 LYS A O 1
ATOM 610 N N . PHE A 1 79 ? 6.143 0.139 6.108 1.00 67.38 79 PHE A N 1
ATOM 611 C CA . PHE A 1 79 ? 5.573 -1.198 6.054 1.00 67.38 79 PHE A CA 1
ATOM 612 C C . PHE A 1 79 ? 6.457 -2.085 5.194 1.00 67.38 79 PHE A C 1
ATOM 614 O O . PHE A 1 79 ? 6.904 -1.680 4.120 1.00 67.38 79 PHE A O 1
ATOM 621 N N . ARG A 1 80 ? 6.725 -3.291 5.688 1.00 66.25 80 ARG A N 1
ATOM 622 C CA . ARG A 1 80 ? 7.337 -4.359 4.906 1.00 66.25 80 ARG A CA 1
ATOM 623 C C . ARG A 1 80 ? 6.238 -5.355 4.563 1.00 66.25 80 ARG A C 1
ATOM 625 O O . ARG A 1 80 ? 5.694 -5.990 5.462 1.00 66.25 80 ARG A O 1
ATOM 632 N N . ILE A 1 81 ? 5.935 -5.464 3.281 1.00 66.12 81 ILE A N 1
ATOM 633 C CA . ILE A 1 81 ? 5.076 -6.496 2.708 1.00 66.12 81 ILE A CA 1
ATOM 634 C C . ILE A 1 81 ? 6.031 -7.580 2.193 1.00 66.12 81 ILE A C 1
ATOM 636 O O . ILE A 1 81 ? 6.984 -7.262 1.477 1.00 66.12 81 ILE A O 1
ATOM 640 N N . VAL A 1 82 ? 5.862 -8.807 2.687 1.00 57.97 82 VAL A N 1
ATOM 641 C CA . VAL A 1 82 ? 6.740 -9.966 2.432 1.00 57.97 82 VAL A CA 1
ATOM 642 C C . VAL A 1 82 ? 6.226 -10.742 1.230 1.00 57.97 82 VAL A C 1
ATOM 644 O O . VAL A 1 82 ? 4.986 -10.867 1.140 1.00 57.97 82 VAL A O 1
#